Protein AF-A0A7X8UXH5-F1 (afdb_monomer)

Secondary structure (DSSP, 8-state):
--HHHHHHHHHHHHHHHHHHHHHHHHHHHHHHH-GGGGTT-SS-HHHHHHHHHHHHHHHHHHHHHHHHHHHHHHHHTTS-------HHHHHHHHHHHHT--HHHHHHHHHHHHHHHHHHSSS---S---HHHHHHHHHHHHTTS-S--

Mean predicted aligned error: 4.07 Å

Nearest PDB structures (foldseek):
  3efz-assembly1_A  TM=3.212E-01  e=2.309E+00  Cryptosporidium parvum Iowa II

pLDDT: mean 93.05, std 7.17, range [56.69, 98.25]

Foldseek 3Di:
DFLVVLLVVLVVLVVVLVVVLVVLVVVLVVCVVPVVVCVVPPDHSVVSVVCSVVSFLVSLLVSLVSLLVLLVCCVCPVVVDPDDDDSLCSLVVVCVVLVPDPVLSVLQVLSVVQNVCVVDPDDRDPDDGSVNSSVSSSSSSVSGDRGD

Solvent-accessible surface area (backbone atoms only — not comparable to full-atom values): 8463 Å² total; per-residue (Å²): 133,54,54,67,58,53,52,50,50,50,50,49,52,50,52,50,46,55,52,51,50,52,50,47,56,53,50,51,49,48,41,68,80,37,60,72,78,42,70,90,50,97,58,53,72,63,54,50,55,52,48,57,60,52,47,49,58,55,47,38,50,51,45,50,49,56,52,49,52,49,51,53,49,41,40,39,60,56,68,63,41,87,76,84,69,55,71,68,60,44,51,54,55,47,34,70,74,45,68,48,52,68,71,46,52,51,48,45,48,51,49,50,51,39,52,50,40,77,76,39,99,67,86,70,63,81,87,76,49,50,68,55,48,49,52,43,50,50,57,49,57,66,44,50,76,70,80,103

Radius of gyration: 18.43 Å; Cα contacts (8 Å, |Δi|>4): 121; chains: 1; bounding box: 47×34×53 Å

Sequence (148 aa):
MNISERFNRIKSIEQMYEAAKAALAHYLKDCRDNPTLLIGASFTTREVRECIYDLEDAFLIRIFAEFEATLRDYWKRGCRRKSQPWAKILIDSIAARCFARESDLAYVHEVREYRNSLLHEGNLPRRITVQQARSCLCVFLSHLPRDW

Structure (mmCIF, N/CA/C/O backbone):
data_AF-A0A7X8UXH5-F1
#
_entry.id   AF-A0A7X8UXH5-F1
#
loop_
_atom_site.group_PDB
_atom_site.id
_atom_site.type_symbol
_atom_site.label_atom_id
_atom_site.label_alt_id
_atom_site.label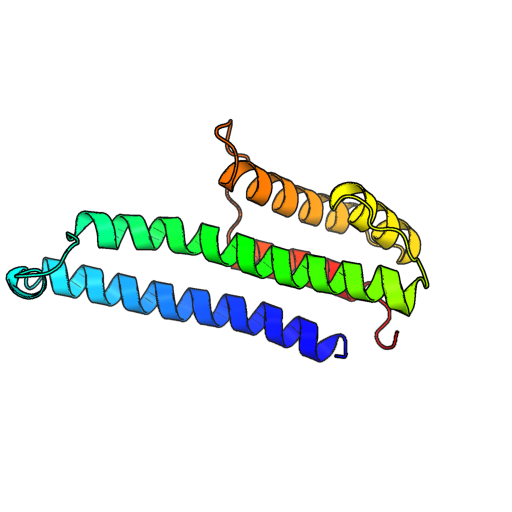_comp_id
_atom_site.label_asym_id
_atom_site.label_entity_id
_atom_site.label_seq_id
_atom_site.pdbx_PDB_ins_code
_atom_site.Cartn_x
_atom_site.Cartn_y
_atom_site.Cartn_z
_atom_site.occupancy
_atom_site.B_iso_or_equiv
_atom_site.auth_seq_id
_atom_site.auth_comp_id
_atom_site.auth_asym_id
_atom_site.auth_atom_id
_atom_site.pdbx_PDB_model_num
ATOM 1 N N . MET A 1 1 ? 15.904 -11.083 -1.541 1.00 74.50 1 MET A N 1
ATOM 2 C CA . MET A 1 1 ? 14.457 -11.322 -1.478 1.00 74.50 1 MET A CA 1
ATOM 3 C C . MET A 1 1 ? 13.982 -11.436 -2.905 1.00 74.50 1 MET A C 1
ATOM 5 O O . MET A 1 1 ? 14.219 -10.498 -3.658 1.00 74.50 1 MET A O 1
ATOM 9 N N . ASN A 1 2 ? 13.441 -12.585 -3.283 1.00 83.75 2 ASN A N 1
ATOM 10 C CA . ASN A 1 2 ? 12.954 -12.825 -4.640 1.00 83.75 2 ASN A CA 1
ATOM 11 C C . ASN A 1 2 ? 11.607 -12.110 -4.871 1.00 83.75 2 ASN A C 1
ATOM 13 O O . ASN A 1 2 ? 10.984 -11.602 -3.932 1.00 83.75 2 ASN A O 1
ATOM 17 N N . ILE A 1 3 ? 11.152 -12.049 -6.124 1.00 86.38 3 ILE A N 1
ATOM 18 C CA . ILE A 1 3 ? 9.898 -11.365 -6.471 1.00 86.38 3 ILE A CA 1
ATOM 19 C C . ILE A 1 3 ? 8.670 -11.999 -5.787 1.00 86.38 3 ILE A C 1
ATOM 21 O O . ILE A 1 3 ? 7.751 -11.291 -5.380 1.00 86.38 3 ILE A O 1
ATOM 25 N N . SER A 1 4 ? 8.661 -13.317 -5.575 1.00 87.81 4 SER A N 1
ATOM 26 C CA . SER A 1 4 ? 7.557 -14.023 -4.908 1.00 87.81 4 SER A CA 1
ATOM 27 C C . SER A 1 4 ? 7.406 -13.602 -3.444 1.00 87.81 4 SER A C 1
ATOM 29 O O . SER A 1 4 ? 6.297 -13.364 -2.968 1.00 87.81 4 SER A O 1
ATOM 31 N N . GLU A 1 5 ? 8.517 -13.437 -2.729 1.00 90.44 5 GLU A N 1
ATOM 32 C CA . GLU A 1 5 ? 8.537 -12.918 -1.360 1.00 90.44 5 GLU A CA 1
ATOM 33 C C . GLU A 1 5 ? 8.021 -11.470 -1.299 1.00 90.44 5 GLU A C 1
ATOM 35 O O . GLU A 1 5 ? 7.308 -11.109 -0.362 1.00 90.44 5 GLU A O 1
ATOM 40 N N . ARG A 1 6 ? 8.308 -10.652 -2.323 1.00 91.00 6 ARG A N 1
ATOM 41 C CA . ARG A 1 6 ? 7.785 -9.277 -2.455 1.00 91.00 6 ARG A CA 1
ATOM 42 C C . ARG A 1 6 ? 6.265 -9.270 -2.633 1.00 91.00 6 ARG A C 1
ATOM 44 O O . ARG A 1 6 ? 5.569 -8.548 -1.919 1.00 91.00 6 ARG A O 1
ATOM 51 N N . PHE A 1 7 ? 5.739 -10.124 -3.515 1.00 92.81 7 PHE A N 1
ATOM 52 C CA . PHE A 1 7 ? 4.293 -10.302 -3.688 1.00 92.81 7 PHE A CA 1
ATOM 53 C C . PHE A 1 7 ? 3.608 -10.745 -2.394 1.00 92.81 7 PHE A C 1
ATOM 55 O O . PHE A 1 7 ? 2.566 -10.200 -2.028 1.00 92.81 7 PHE A O 1
ATOM 62 N N . ASN A 1 8 ? 4.211 -11.690 -1.671 1.00 94.25 8 ASN A N 1
ATOM 63 C CA . ASN A 1 8 ? 3.675 -12.168 -0.399 1.00 94.25 8 ASN A CA 1
ATOM 64 C C . ASN A 1 8 ? 3.660 -11.075 0.672 1.00 94.25 8 ASN A C 1
ATOM 66 O O . ASN A 1 8 ? 2.699 -10.994 1.433 1.00 94.25 8 ASN A O 1
ATOM 70 N N . ARG A 1 9 ? 4.668 -10.194 0.713 1.00 95.25 9 ARG A N 1
ATOM 71 C CA . ARG A 1 9 ? 4.660 -9.034 1.619 1.00 95.25 9 ARG A CA 1
ATOM 72 C C . ARG A 1 9 ? 3.534 -8.063 1.301 1.00 95.25 9 ARG A C 1
ATOM 74 O O . ARG A 1 9 ? 2.789 -7.699 2.204 1.00 95.25 9 ARG A O 1
ATOM 81 N N . ILE A 1 10 ? 3.370 -7.692 0.033 1.00 95.38 10 ILE A N 1
ATOM 82 C CA . ILE A 1 10 ? 2.281 -6.803 -0.395 1.00 95.38 10 ILE A CA 1
ATOM 83 C C . ILE A 1 10 ? 0.913 -7.418 -0.053 1.00 95.38 10 ILE A C 1
ATOM 85 O O . ILE A 1 10 ? 0.051 -6.740 0.504 1.00 95.38 10 ILE A O 1
ATOM 89 N N . LYS A 1 11 ? 0.732 -8.720 -0.302 1.00 95.25 11 LYS A N 1
ATOM 90 C CA . LYS A 1 11 ? -0.484 -9.455 0.079 1.00 95.25 11 LYS A CA 1
ATOM 91 C C . LYS A 1 11 ? -0.700 -9.489 1.595 1.00 95.25 11 LYS A C 1
ATOM 93 O O . LYS A 1 11 ? -1.817 -9.293 2.056 1.00 95.25 11 LYS A O 1
ATOM 98 N N . SER A 1 12 ? 0.354 -9.711 2.375 1.00 96.75 12 SER A N 1
ATOM 99 C CA . SER A 1 12 ? 0.275 -9.714 3.838 1.00 96.75 12 SER A CA 1
ATOM 100 C C . SER A 1 12 ? -0.157 -8.351 4.387 1.00 96.75 12 SER A C 1
ATOM 102 O O . SER A 1 12 ? -0.930 -8.306 5.340 1.00 96.75 12 SER A O 1
ATOM 104 N N . ILE A 1 13 ? 0.264 -7.246 3.763 1.00 97.25 13 ILE A N 1
ATOM 105 C CA . ILE A 1 13 ? -0.182 -5.899 4.143 1.00 97.25 13 ILE A CA 1
ATOM 106 C C . ILE A 1 13 ? -1.696 -5.734 3.911 1.00 97.25 13 ILE A C 1
ATOM 108 O O . ILE A 1 13 ? -2.378 -5.238 4.803 1.00 97.25 13 ILE A O 1
ATOM 112 N N . GLU A 1 14 ? -2.237 -6.194 2.776 1.00 96.75 14 GLU A N 1
ATOM 113 C CA . GLU A 1 14 ? -3.695 -6.212 2.534 1.00 96.75 14 GLU A CA 1
ATOM 114 C C . GLU A 1 14 ? -4.427 -7.076 3.574 1.00 96.75 14 GLU A C 1
ATOM 116 O O . GLU A 1 14 ? -5.421 -6.648 4.150 1.00 96.75 14 GLU A O 1
ATOM 121 N N . GLN A 1 15 ? -3.915 -8.269 3.883 1.00 97.38 15 GLN A N 1
ATOM 122 C CA . GLN A 1 15 ? -4.528 -9.145 4.889 1.00 97.38 15 GLN A CA 1
ATOM 123 C C . GLN A 1 15 ? -4.543 -8.509 6.285 1.00 97.38 15 GLN A C 1
ATOM 125 O O . GLN A 1 15 ? -5.529 -8.627 7.009 1.00 97.38 15 GLN A O 1
ATOM 130 N N . MET A 1 16 ? -3.466 -7.815 6.659 1.00 97.56 16 MET A N 1
ATOM 131 C CA . MET A 1 16 ? -3.403 -7.059 7.909 1.00 97.56 16 MET A CA 1
ATOM 132 C C . MET A 1 16 ? -4.407 -5.901 7.929 1.00 97.56 16 MET A C 1
ATOM 134 O O . MET A 1 16 ? -5.012 -5.662 8.972 1.00 97.56 16 MET A O 1
ATOM 138 N N . TYR A 1 17 ? -4.598 -5.204 6.804 1.00 97.31 17 TYR A N 1
ATOM 139 C CA . TYR A 1 17 ? -5.619 -4.162 6.673 1.00 97.31 17 TYR A CA 1
ATOM 140 C C . TYR A 1 17 ? -7.018 -4.728 6.924 1.00 97.31 17 TYR A C 1
ATOM 142 O O . TYR A 1 17 ? -7.739 -4.210 7.773 1.00 97.31 17 TYR A O 1
ATOM 150 N N . GLU A 1 18 ? -7.382 -5.816 6.242 1.00 96.62 18 GLU A N 1
ATOM 151 C CA . GLU A 1 18 ? -8.706 -6.430 6.388 1.00 96.62 18 GLU A CA 1
ATOM 152 C C . GLU A 1 18 ? -8.951 -6.921 7.821 1.00 96.62 18 GLU A C 1
ATOM 154 O O . GLU A 1 18 ? -10.015 -6.679 8.394 1.00 96.62 18 GLU A O 1
ATOM 159 N N . ALA A 1 19 ? -7.943 -7.540 8.446 1.00 97.94 19 ALA A N 1
ATOM 160 C CA . ALA A 1 19 ? -8.026 -7.972 9.838 1.00 97.94 19 ALA A CA 1
ATOM 161 C C . ALA A 1 19 ? -8.217 -6.787 10.803 1.00 97.94 19 ALA A C 1
ATOM 163 O O . ALA A 1 19 ? -9.085 -6.835 11.675 1.00 97.94 19 ALA A O 1
ATOM 164 N N . ALA A 1 20 ? -7.446 -5.708 10.634 1.00 97.69 20 ALA A N 1
ATOM 165 C CA . ALA A 1 20 ? -7.553 -4.513 11.468 1.00 97.69 20 ALA A CA 1
ATOM 166 C C . ALA A 1 20 ? -8.898 -3.794 11.275 1.00 97.69 20 ALA A C 1
ATOM 168 O O . ALA A 1 20 ? -9.527 -3.386 12.249 1.00 97.69 20 ALA A O 1
ATOM 169 N N . LYS A 1 21 ? -9.383 -3.703 10.033 1.00 96.62 21 LYS A N 1
ATOM 170 C CA . LYS A 1 21 ? -10.690 -3.128 9.704 1.00 96.62 21 LYS A CA 1
ATOM 171 C C . LYS A 1 21 ? -11.824 -3.906 10.363 1.00 96.62 21 LYS A C 1
ATOM 173 O O . LYS A 1 21 ? -12.708 -3.296 10.962 1.00 96.62 21 LYS A O 1
ATOM 178 N N . ALA A 1 22 ? -11.787 -5.236 10.286 1.00 96.94 22 ALA A N 1
ATOM 179 C CA . ALA A 1 22 ? -12.769 -6.092 10.942 1.00 96.94 22 ALA A CA 1
ATOM 180 C C . ALA A 1 22 ? -12.728 -5.920 12.468 1.00 96.94 22 ALA A C 1
ATOM 182 O O . ALA A 1 22 ? -13.770 -5.709 13.086 1.00 96.94 22 ALA A O 1
ATOM 183 N N . ALA A 1 23 ? -11.534 -5.936 13.067 1.00 97.56 23 ALA A N 1
ATOM 184 C CA . ALA A 1 23 ? -11.361 -5.756 14.506 1.00 97.56 23 ALA A CA 1
ATOM 185 C C . ALA A 1 23 ? -11.902 -4.402 14.995 1.00 97.56 23 ALA A C 1
ATOM 187 O O . ALA A 1 23 ? -12.656 -4.359 15.965 1.00 97.56 23 ALA A O 1
ATOM 188 N N . LEU A 1 24 ? -11.589 -3.305 14.299 1.00 96.38 24 LEU A N 1
ATOM 189 C CA . LEU A 1 24 ? -12.100 -1.977 14.647 1.00 96.38 24 LEU A CA 1
ATOM 190 C C . LEU A 1 24 ? -13.612 -1.859 14.439 1.00 96.38 24 LEU A C 1
ATOM 192 O O . LEU A 1 24 ? -14.283 -1.221 15.242 1.00 96.38 24 LEU A O 1
ATOM 196 N N . ALA A 1 25 ? -14.170 -2.478 13.395 1.00 95.88 25 ALA A N 1
ATOM 197 C CA . ALA A 1 25 ? -15.615 -2.492 13.178 1.00 95.88 25 ALA A CA 1
ATOM 198 C C . ALA A 1 25 ? -16.354 -3.247 14.295 1.00 95.88 25 ALA A C 1
ATOM 200 O O . ALA A 1 25 ? -17.396 -2.783 14.763 1.00 95.88 25 ALA A O 1
ATOM 201 N N . HIS A 1 26 ? -15.797 -4.375 14.748 1.00 96.81 26 HIS A N 1
ATOM 202 C CA . HIS A 1 26 ? -16.296 -5.103 15.913 1.00 96.81 26 HIS A CA 1
ATOM 203 C C . HIS A 1 26 ? -16.201 -4.256 17.183 1.00 96.81 26 HIS A C 1
ATOM 205 O O . HIS A 1 26 ? -17.209 -4.055 17.852 1.00 96.81 26 HIS A O 1
ATOM 211 N N . TYR A 1 27 ? -15.036 -3.671 17.458 1.00 96.12 27 TYR A N 1
ATOM 212 C CA . TYR A 1 27 ? -14.843 -2.826 18.633 1.00 96.12 27 TYR A CA 1
ATOM 213 C C . TYR A 1 27 ? -15.767 -1.597 18.635 1.00 96.12 27 TYR A C 1
ATOM 215 O O . TYR A 1 27 ? -16.353 -1.254 19.657 1.00 96.12 27 TYR A O 1
ATOM 223 N N . LEU A 1 28 ? -15.987 -0.972 17.473 1.00 95.62 28 LEU A N 1
ATOM 224 C CA . LEU A 1 28 ? -16.932 0.135 17.323 1.00 95.62 28 LEU A CA 1
ATOM 225 C C . LEU A 1 28 ? -18.363 -0.278 17.685 1.00 95.62 28 LEU A C 1
ATOM 227 O O . LEU A 1 28 ? -19.104 0.524 18.255 1.00 95.62 28 LEU A O 1
ATOM 231 N N . LYS A 1 29 ? -18.766 -1.502 17.328 1.00 96.38 29 LYS A N 1
ATOM 232 C CA . LYS A 1 29 ? -20.064 -2.051 17.719 1.00 96.38 29 LYS A CA 1
ATOM 233 C C . LYS A 1 29 ? -20.127 -2.234 19.236 1.00 96.38 29 LYS A C 1
ATOM 235 O O . LYS A 1 29 ? -21.058 -1.727 19.852 1.00 96.38 29 LYS A O 1
ATOM 240 N N . ASP A 1 30 ? -19.108 -2.842 19.832 1.00 96.31 30 ASP A N 1
ATOM 241 C CA . ASP A 1 30 ? -19.058 -3.081 21.277 1.00 96.31 30 ASP A CA 1
ATOM 242 C C . ASP A 1 30 ? -19.106 -1.769 22.077 1.00 96.31 30 ASP A C 1
ATOM 244 O O . ASP A 1 30 ? -19.846 -1.670 23.051 1.00 96.31 30 ASP A O 1
ATOM 248 N N . CYS A 1 31 ? -18.402 -0.719 21.638 1.00 94.44 31 CYS A N 1
ATOM 249 C CA . CYS A 1 31 ? -18.469 0.607 22.263 1.00 94.44 31 CYS A CA 1
ATOM 250 C C . CYS A 1 31 ? -19.859 1.257 22.171 1.00 94.44 31 CYS A C 1
ATOM 252 O O . CYS A 1 31 ? -20.222 2.048 23.042 1.00 94.44 31 CYS A O 1
ATOM 254 N N . ARG A 1 32 ? -20.628 0.973 21.110 1.00 93.44 32 ARG A N 1
ATOM 255 C CA . ARG A 1 32 ? -22.005 1.479 20.958 1.00 93.44 32 ARG A CA 1
ATOM 256 C C . ARG A 1 32 ? -22.977 0.728 21.855 1.00 93.44 32 ARG A C 1
ATOM 258 O O . ARG A 1 32 ? -23.824 1.363 22.475 1.00 93.44 32 ARG A O 1
ATOM 265 N N . ASP A 1 33 ? -22.833 -0.591 21.922 1.00 96.31 33 ASP A N 1
ATOM 266 C CA . ASP A 1 33 ? -23.702 -1.464 22.711 1.00 96.31 33 ASP A CA 1
ATOM 267 C C . ASP A 1 33 ? -23.386 -1.350 24.215 1.00 96.31 33 ASP A C 1
ATOM 269 O O . ASP A 1 33 ? -24.279 -1.466 25.054 1.00 96.31 33 ASP A O 1
ATOM 273 N N . ASN A 1 34 ? -22.126 -1.069 24.564 1.00 94.88 34 ASN A N 1
ATOM 274 C CA . ASN A 1 34 ? -21.668 -0.886 25.935 1.00 94.88 34 ASN A CA 1
ATOM 275 C C . ASN A 1 34 ? -20.692 0.306 26.085 1.00 94.88 34 ASN A C 1
ATOM 277 O O . ASN A 1 34 ? -19.469 0.124 26.078 1.00 94.88 34 ASN A O 1
ATOM 281 N N . PRO A 1 35 ? -21.208 1.527 26.330 1.00 92.06 35 PRO A N 1
ATOM 282 C CA . PRO A 1 35 ? -20.379 2.722 26.512 1.00 92.06 35 PRO A CA 1
ATOM 283 C C . PRO A 1 35 ? -19.406 2.658 27.699 1.00 92.06 35 PRO A C 1
ATOM 285 O O . PRO A 1 35 ? -18.452 3.433 27.747 1.00 92.06 35 PRO A O 1
ATOM 288 N N . THR A 1 36 ? -19.603 1.736 28.654 1.00 94.69 36 THR A N 1
ATOM 289 C CA . THR A 1 36 ? -18.692 1.582 29.804 1.00 94.69 36 THR A CA 1
ATOM 290 C C . THR A 1 36 ? -17.285 1.139 29.394 1.00 94.69 36 THR A C 1
ATOM 292 O O . THR A 1 36 ? -16.331 1.430 30.110 1.00 94.69 36 THR A O 1
ATOM 295 N N . LEU A 1 37 ? -17.128 0.532 28.209 1.00 92.12 37 LEU A N 1
ATOM 296 C CA . LEU A 1 37 ? -15.830 0.170 27.624 1.00 92.12 37 LEU A CA 1
ATOM 297 C C . LEU A 1 37 ? -14.924 1.379 27.343 1.00 92.12 37 LEU A C 1
ATOM 299 O O . LEU A 1 37 ? -13.727 1.205 27.131 1.00 92.12 37 LEU A O 1
ATOM 303 N N . LEU A 1 38 ? -15.487 2.590 27.320 1.00 91.81 38 LEU A N 1
ATOM 304 C CA . LEU A 1 38 ? -14.755 3.835 27.089 1.00 91.81 38 LEU A CA 1
ATOM 305 C C . LEU A 1 38 ? -14.400 4.573 28.387 1.00 91.81 38 LEU A C 1
ATOM 307 O O . LEU A 1 38 ? -13.741 5.611 28.341 1.00 91.81 38 LEU A O 1
ATOM 311 N N . ILE A 1 39 ? -14.809 4.066 29.555 1.00 92.94 39 ILE A N 1
ATOM 312 C CA . ILE A 1 39 ? -14.452 4.680 30.838 1.00 92.94 39 ILE A CA 1
ATOM 313 C C . ILE A 1 39 ? -12.935 4.570 31.031 1.00 92.94 39 ILE A C 1
ATOM 315 O O . ILE A 1 39 ? -12.383 3.476 31.109 1.00 92.94 39 ILE A O 1
ATOM 319 N N . GLY A 1 40 ? -12.260 5.720 31.107 1.00 91.19 40 GLY A N 1
ATOM 320 C CA . GLY A 1 40 ? -10.802 5.803 31.240 1.00 91.19 40 GLY A CA 1
ATOM 321 C C . GLY A 1 40 ? -10.024 5.670 29.925 1.00 91.19 40 GLY A C 1
AT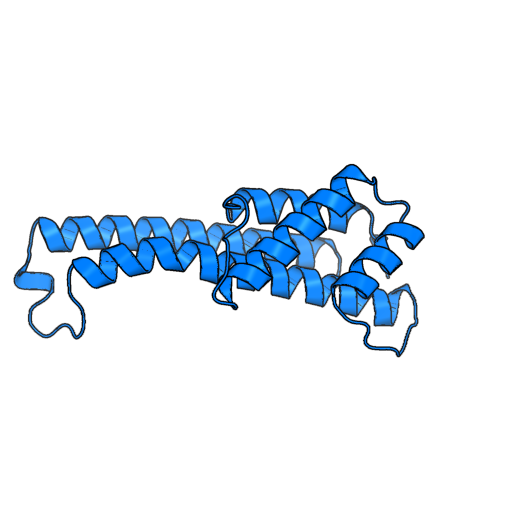OM 322 O O . GLY A 1 40 ? -8.797 5.752 29.950 1.00 91.19 40 GLY A O 1
ATOM 323 N N . ALA A 1 41 ? -10.701 5.503 28.784 1.00 91.75 41 ALA A N 1
ATOM 324 C CA . ALA A 1 41 ? -10.058 5.551 27.476 1.00 91.75 41 ALA A CA 1
ATOM 325 C C . ALA A 1 41 ? -9.673 6.995 27.109 1.00 91.75 41 ALA A C 1
ATOM 327 O O . ALA A 1 41 ? -10.376 7.950 27.437 1.00 91.75 41 ALA A O 1
ATOM 328 N N . SER A 1 42 ? -8.569 7.159 26.377 1.00 94.56 42 SER A N 1
ATOM 329 C CA . SER A 1 42 ? -8.124 8.456 25.840 1.00 94.56 42 SER A CA 1
ATOM 330 C C . SER A 1 42 ? -8.783 8.819 24.501 1.00 94.56 42 SER A C 1
ATOM 332 O O . SER A 1 42 ? -8.315 9.722 23.814 1.00 94.56 42 SER A O 1
ATOM 334 N N . PHE A 1 43 ? -9.802 8.071 24.085 1.00 93.19 43 PHE A N 1
ATOM 335 C CA . PHE A 1 43 ? -10.488 8.196 22.802 1.00 93.19 43 PHE A CA 1
ATOM 336 C C . PHE A 1 43 ? -11.986 7.936 22.992 1.00 93.19 43 PHE A C 1
ATOM 338 O O . PHE A 1 43 ? -12.395 7.292 23.959 1.00 93.19 43 PHE A O 1
ATOM 345 N N . THR A 1 44 ? -12.813 8.403 22.060 1.00 93.75 44 THR A N 1
ATOM 346 C CA . THR A 1 44 ? -14.263 8.182 22.063 1.00 93.75 44 THR A CA 1
ATOM 347 C C . THR A 1 44 ? -14.684 7.256 20.919 1.00 93.75 44 THR A C 1
ATOM 349 O O . THR A 1 44 ? -13.906 6.922 20.022 1.00 93.75 44 THR A O 1
ATOM 352 N N . THR A 1 45 ? -15.963 6.870 20.897 1.00 93.38 45 THR A N 1
ATOM 353 C CA . THR A 1 45 ? -16.585 6.151 19.771 1.00 93.38 45 THR A CA 1
ATOM 354 C C . THR A 1 45 ? -16.374 6.865 18.432 1.00 93.38 45 THR A C 1
ATOM 356 O O . THR A 1 45 ? -16.325 6.218 17.382 1.00 93.38 45 THR A O 1
ATOM 359 N N . ARG A 1 46 ? -16.271 8.202 18.448 1.00 92.94 46 ARG A N 1
ATOM 360 C CA . ARG A 1 46 ? -16.001 8.999 17.253 1.00 92.94 46 ARG A CA 1
ATOM 361 C C . ARG A 1 46 ? -14.596 8.727 16.723 1.00 92.94 46 ARG A C 1
ATOM 363 O O . ARG A 1 46 ? -14.490 8.379 15.552 1.00 92.94 46 ARG A O 1
ATOM 370 N N . GLU A 1 47 ? -13.562 8.803 17.559 1.00 94.62 47 GLU A N 1
ATOM 371 C CA . GLU A 1 47 ? -12.181 8.524 17.147 1.00 94.62 47 GLU A CA 1
ATOM 372 C C . GLU A 1 47 ? -12.017 7.070 16.687 1.00 94.62 47 GLU A C 1
ATOM 374 O O . GLU A 1 47 ? -11.297 6.821 15.726 1.00 94.62 47 GLU A O 1
ATOM 379 N N . VAL A 1 48 ? -12.732 6.102 17.280 1.00 93.62 48 VAL A N 1
ATOM 380 C CA . VAL A 1 48 ? -12.741 4.715 16.768 1.00 93.62 48 VAL A CA 1
ATOM 381 C C . VAL A 1 48 ? -13.294 4.663 15.339 1.00 93.62 48 VAL A C 1
ATOM 383 O O . VAL A 1 48 ? -12.742 3.979 14.477 1.00 93.62 48 VAL A O 1
ATOM 386 N N . ARG A 1 49 ? -14.378 5.398 15.059 1.00 92.75 49 ARG A N 1
ATOM 387 C CA . ARG A 1 49 ? -14.959 5.481 13.712 1.00 92.75 49 ARG A CA 1
ATOM 388 C C . ARG A 1 49 ? -14.027 6.192 12.729 1.00 92.75 49 ARG A C 1
ATOM 390 O O . ARG A 1 49 ? -13.899 5.726 11.602 1.00 92.75 49 ARG A O 1
ATOM 397 N N . GLU A 1 50 ? -13.423 7.306 13.129 1.00 92.19 50 GLU A N 1
ATOM 398 C CA . GLU A 1 50 ? -12.460 8.053 12.309 1.00 92.19 50 GLU A CA 1
ATOM 399 C C . GLU A 1 50 ? -11.232 7.187 11.993 1.00 92.19 50 GLU A C 1
ATOM 401 O O . GLU A 1 50 ? -10.863 7.054 10.830 1.00 92.19 50 GLU A O 1
ATOM 406 N N . CYS A 1 51 ? -10.723 6.445 12.980 1.00 93.38 51 CYS A N 1
ATOM 407 C CA . CYS A 1 51 ? -9.626 5.498 12.802 1.00 93.38 51 CYS A CA 1
ATOM 408 C C . CYS A 1 51 ? -9.917 4.435 11.729 1.00 93.38 51 CYS A C 1
ATOM 410 O O . CYS A 1 51 ? -9.025 4.096 10.959 1.00 93.38 51 CYS A O 1
ATOM 412 N N . ILE A 1 52 ? -11.157 3.937 11.611 1.00 89.88 52 ILE A N 1
ATOM 413 C CA . ILE A 1 52 ? -11.532 2.992 10.539 1.00 89.88 52 ILE A CA 1
ATOM 414 C C . ILE A 1 52 ? -11.362 3.618 9.148 1.00 89.88 52 ILE A C 1
ATOM 416 O O . ILE A 1 52 ? -10.975 2.915 8.212 1.00 89.88 52 ILE A O 1
ATOM 420 N N . TYR A 1 53 ? -11.671 4.909 8.994 1.00 82.88 53 TYR A N 1
ATOM 421 C CA . TYR A 1 53 ? -11.511 5.603 7.717 1.00 82.88 53 TYR A CA 1
ATOM 422 C C . TYR A 1 53 ? -10.031 5.835 7.397 1.00 82.88 53 TYR A C 1
ATOM 424 O O . TYR A 1 53 ? -9.601 5.474 6.301 1.00 82.88 53 TYR A O 1
ATOM 432 N N . ASP A 1 54 ? -9.259 6.318 8.371 1.00 91.00 54 ASP A N 1
ATOM 433 C CA . ASP A 1 54 ? -7.829 6.617 8.212 1.00 91.00 54 ASP A CA 1
ATOM 434 C C . ASP A 1 54 ? -6.972 5.350 8.039 1.00 91.00 54 ASP A C 1
ATOM 436 O O . ASP A 1 54 ? -5.886 5.381 7.453 1.00 91.00 54 ASP A O 1
ATOM 440 N N . LEU A 1 55 ? -7.463 4.201 8.519 1.00 94.69 55 LEU A N 1
ATOM 441 C CA . LEU A 1 55 ? -6.777 2.917 8.403 1.00 94.69 55 LEU A CA 1
ATOM 442 C C . LEU A 1 55 ? -6.489 2.554 6.941 1.00 94.69 55 LEU A C 1
ATOM 444 O O . LEU A 1 55 ? -5.412 2.046 6.634 1.00 94.69 55 LEU A O 1
ATOM 448 N N . GLU A 1 56 ? -7.438 2.790 6.031 1.00 92.62 56 GLU A N 1
ATOM 449 C CA . GLU A 1 56 ? -7.249 2.442 4.617 1.00 92.62 56 GLU A CA 1
ATOM 450 C C . GLU A 1 56 ? -6.123 3.265 3.984 1.00 92.62 56 GLU A C 1
ATOM 452 O O . GLU A 1 56 ? -5.266 2.713 3.291 1.00 92.62 56 GLU A O 1
ATOM 457 N N . ASP A 1 57 ? -6.068 4.553 4.305 1.00 92.44 57 ASP A N 1
ATOM 458 C CA . ASP A 1 57 ? -5.056 5.474 3.802 1.00 92.44 57 ASP A CA 1
ATOM 459 C C . ASP A 1 57 ? -3.659 5.119 4.341 1.00 92.44 57 ASP A C 1
ATOM 461 O O . ASP A 1 57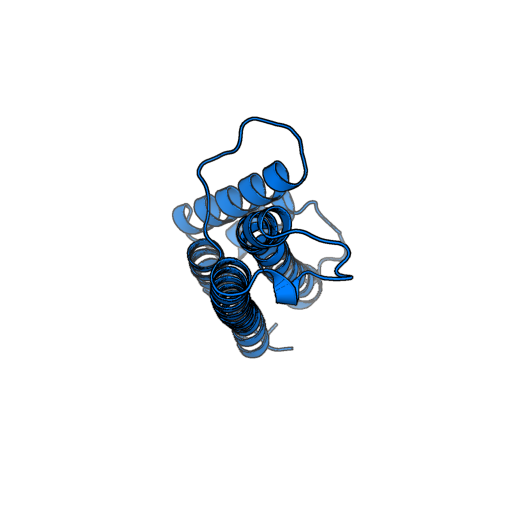 ? -2.689 5.032 3.577 1.00 92.44 57 ASP A O 1
ATOM 465 N N . ALA A 1 58 ? -3.556 4.783 5.631 1.00 94.44 58 ALA A N 1
ATOM 466 C CA . ALA A 1 58 ? -2.311 4.314 6.239 1.00 94.44 58 ALA A CA 1
ATOM 467 C C . ALA A 1 58 ? -1.785 3.022 5.584 1.00 94.44 58 ALA A C 1
ATOM 469 O O . ALA A 1 58 ? -0.585 2.879 5.313 1.00 94.44 58 ALA A O 1
ATOM 470 N N . PHE A 1 59 ? -2.676 2.072 5.293 1.00 96.06 59 PHE A N 1
ATOM 471 C CA . PHE A 1 59 ? -2.296 0.821 4.639 1.00 96.06 59 PHE A CA 1
ATOM 472 C C . PHE A 1 59 ? -1.979 0.999 3.151 1.00 96.06 59 PHE A C 1
ATOM 474 O O . PHE A 1 59 ? -1.083 0.316 2.647 1.00 96.06 59 PHE A O 1
ATOM 481 N N . LEU A 1 60 ? -2.612 1.950 2.461 1.00 95.25 60 LEU A N 1
ATOM 482 C CA . LEU A 1 60 ? -2.248 2.306 1.090 1.00 95.25 60 LEU A CA 1
ATOM 483 C C . LEU A 1 60 ? -0.831 2.884 1.021 1.00 95.25 60 LEU A C 1
ATOM 485 O O . LEU A 1 60 ? -0.036 2.451 0.181 1.00 95.25 60 LEU A O 1
ATOM 489 N N . ILE A 1 61 ? -0.475 3.790 1.940 1.00 95.19 61 ILE A N 1
ATOM 490 C CA . ILE A 1 61 ? 0.897 4.308 2.071 1.00 95.19 61 ILE A CA 1
ATOM 491 C C . ILE A 1 61 ? 1.881 3.148 2.269 1.00 95.19 61 ILE A C 1
ATOM 493 O O . ILE A 1 61 ? 2.922 3.092 1.610 1.00 95.19 61 ILE A O 1
ATOM 497 N N . ARG A 1 62 ? 1.538 2.185 3.132 1.00 96.56 62 ARG A N 1
ATOM 498 C CA . ARG A 1 62 ? 2.387 1.023 3.423 1.00 96.56 62 ARG A CA 1
ATOM 499 C C . ARG A 1 62 ? 2.569 0.096 2.216 1.00 96.56 62 ARG A C 1
ATOM 501 O O . ARG A 1 62 ? 3.692 -0.339 1.962 1.00 96.56 62 ARG A O 1
ATOM 508 N N . ILE A 1 63 ? 1.508 -0.188 1.456 1.00 97.12 63 ILE A N 1
ATOM 509 C CA . ILE A 1 63 ? 1.603 -0.973 0.213 1.00 97.12 63 ILE A CA 1
ATOM 510 C C . ILE A 1 63 ? 2.479 -0.249 -0.809 1.00 97.12 63 ILE A C 1
ATOM 512 O O . ILE A 1 63 ? 3.366 -0.867 -1.402 1.00 97.12 63 ILE A O 1
ATOM 516 N N . PHE A 1 64 ? 2.267 1.058 -0.997 1.00 97.12 64 PHE A N 1
ATOM 517 C CA . PHE A 1 64 ? 3.062 1.839 -1.939 1.00 97.12 64 PHE A CA 1
ATOM 518 C C . PHE A 1 64 ? 4.543 1.863 -1.541 1.00 97.12 64 PHE A C 1
ATOM 520 O O . PHE A 1 64 ? 5.411 1.752 -2.403 1.00 97.12 64 PHE A O 1
ATOM 527 N N . ALA A 1 65 ? 4.850 1.950 -0.245 1.00 96.56 65 ALA A N 1
ATOM 528 C CA . ALA A 1 65 ? 6.222 1.907 0.248 1.00 96.56 65 ALA A CA 1
ATOM 529 C C . ALA A 1 65 ? 6.922 0.569 -0.065 1.00 96.56 65 ALA A C 1
ATOM 531 O O . ALA A 1 65 ? 8.065 0.579 -0.523 1.00 96.56 65 ALA A O 1
ATOM 532 N N . GLU A 1 66 ? 6.254 -0.578 0.120 1.00 97.50 66 GLU A N 1
ATOM 533 C CA . GLU A 1 66 ? 6.833 -1.885 -0.247 1.00 97.50 66 GLU A CA 1
ATOM 534 C C . GLU A 1 66 ? 7.004 -2.016 -1.770 1.00 97.50 66 GLU A C 1
ATOM 536 O O . GLU A 1 66 ? 8.036 -2.500 -2.244 1.00 97.50 66 GLU A O 1
ATOM 541 N N . PHE A 1 67 ? 6.040 -1.526 -2.553 1.00 97.75 67 PHE A N 1
ATOM 542 C CA . PHE A 1 67 ? 6.160 -1.443 -4.008 1.00 97.75 67 PHE A CA 1
ATOM 543 C C . PHE A 1 67 ? 7.375 -0.604 -4.434 1.00 97.75 67 PHE A C 1
ATOM 545 O O . PHE A 1 67 ? 8.225 -1.073 -5.191 1.00 97.75 67 PHE A O 1
ATOM 552 N N . GLU A 1 68 ? 7.513 0.610 -3.903 1.00 97.62 68 GLU A N 1
ATOM 553 C CA . GLU A 1 68 ? 8.621 1.508 -4.226 1.00 97.62 68 GLU A CA 1
ATOM 554 C C . GLU A 1 68 ? 9.967 0.902 -3.802 1.00 97.62 68 GLU A C 1
ATOM 556 O O . GLU A 1 68 ? 10.936 0.948 -4.561 1.00 97.62 68 GLU A O 1
ATOM 561 N N . ALA A 1 69 ? 10.030 0.256 -2.634 1.00 96.38 69 ALA A N 1
ATOM 562 C CA . ALA A 1 69 ? 11.218 -0.469 -2.188 1.00 96.38 69 ALA A CA 1
ATOM 563 C C . ALA A 1 69 ? 11.596 -1.613 -3.145 1.00 96.38 69 ALA A C 1
ATOM 565 O O . ALA A 1 69 ? 12.783 -1.853 -3.379 1.00 96.38 69 ALA A O 1
ATOM 566 N N . THR A 1 70 ? 10.604 -2.291 -3.730 1.00 96.69 70 THR A N 1
ATOM 567 C CA . THR A 1 70 ? 10.808 -3.322 -4.760 1.00 96.69 70 THR A CA 1
ATOM 568 C C . THR A 1 70 ? 11.429 -2.721 -6.016 1.00 96.69 70 THR A C 1
ATOM 570 O O . THR A 1 70 ? 12.454 -3.209 -6.494 1.00 96.69 70 THR A O 1
ATOM 573 N N . LEU A 1 71 ? 10.863 -1.617 -6.512 1.00 97.31 71 LEU A N 1
ATOM 574 C CA . LEU A 1 71 ? 11.384 -0.912 -7.682 1.00 97.31 71 LEU A CA 1
ATOM 575 C C . LEU A 1 71 ? 12.802 -0.385 -7.453 1.00 97.31 71 LEU A C 1
ATOM 577 O O . LEU A 1 71 ? 13.650 -0.493 -8.335 1.00 97.31 71 LEU A O 1
ATOM 581 N N . ARG A 1 72 ? 13.085 0.159 -6.265 1.00 97.31 72 ARG A N 1
ATOM 582 C CA . ARG A 1 72 ? 14.424 0.642 -5.894 1.00 97.31 72 ARG A CA 1
ATOM 583 C C . ARG A 1 72 ? 15.446 -0.490 -5.854 1.00 97.31 72 ARG A C 1
ATOM 585 O O . ARG A 1 72 ? 16.584 -0.297 -6.284 1.00 97.31 72 ARG A O 1
ATOM 592 N N . ASP A 1 73 ? 15.054 -1.664 -5.368 1.00 96.12 73 ASP A N 1
ATOM 593 C CA . ASP A 1 73 ? 15.917 -2.842 -5.370 1.00 96.12 73 ASP A CA 1
ATOM 594 C C . ASP A 1 73 ? 16.214 -3.324 -6.796 1.00 96.12 73 ASP A C 1
ATOM 596 O O . ASP A 1 73 ? 17.384 -3.497 -7.144 1.00 96.12 73 ASP A O 1
ATOM 600 N N . TYR A 1 74 ? 15.187 -3.430 -7.645 1.00 96.19 74 TYR A N 1
ATOM 601 C CA . TYR A 1 74 ? 15.358 -3.766 -9.060 1.00 96.19 74 TYR A CA 1
ATOM 602 C C . TYR A 1 74 ? 16.212 -2.732 -9.803 1.00 96.19 74 TYR A C 1
ATOM 604 O O . TYR A 1 74 ? 17.127 -3.087 -10.545 1.00 96.19 74 TYR A O 1
ATOM 612 N N . TRP A 1 75 ? 15.996 -1.440 -9.555 1.00 97.31 75 TRP A N 1
ATOM 613 C CA . TRP A 1 75 ? 16.800 -0.365 -10.132 1.00 97.31 75 TRP A CA 1
ATOM 614 C C . TRP A 1 75 ? 18.281 -0.497 -9.774 1.00 97.31 75 TRP A C 1
ATOM 616 O O . TRP A 1 75 ? 19.162 -0.374 -10.631 1.00 97.31 75 TRP A O 1
ATOM 626 N N . LYS A 1 76 ? 18.562 -0.794 -8.502 1.00 96.56 76 LYS A N 1
ATOM 627 C CA . LYS A 1 76 ? 19.928 -0.924 -8.001 1.00 96.56 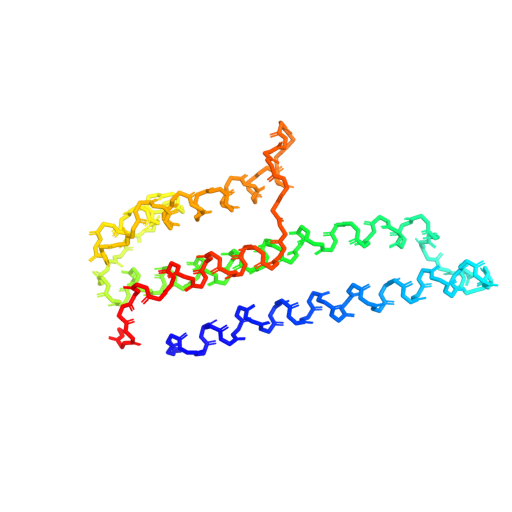76 LYS A CA 1
ATOM 628 C C . LYS A 1 76 ? 20.612 -2.195 -8.494 1.00 96.56 76 LYS A C 1
ATOM 630 O O . LYS A 1 76 ? 21.753 -2.125 -8.945 1.00 96.56 76 LYS A O 1
ATOM 635 N N . ARG A 1 77 ? 19.951 -3.345 -8.367 1.00 94.50 77 ARG A N 1
ATOM 636 C CA . ARG A 1 77 ? 20.553 -4.669 -8.592 1.00 94.50 77 ARG A CA 1
ATOM 637 C C . ARG A 1 77 ? 20.325 -5.159 -10.018 1.00 94.50 77 ARG A C 1
ATOM 639 O O . ARG A 1 77 ? 21.298 -5.384 -10.732 1.00 94.50 77 ARG A O 1
ATOM 646 N N . GLY A 1 78 ? 19.070 -5.190 -10.460 1.00 94.38 78 GLY A N 1
ATOM 647 C CA . GLY A 1 78 ? 18.693 -5.650 -11.797 1.00 94.38 78 GLY A CA 1
ATOM 648 C C . GLY A 1 78 ? 19.147 -4.707 -12.911 1.00 94.38 78 GLY A C 1
ATOM 649 O O . GLY A 1 78 ? 19.795 -5.129 -13.863 1.00 94.38 78 GLY A O 1
ATOM 650 N N . CYS A 1 79 ? 18.894 -3.403 -12.772 1.00 95.31 79 CYS A N 1
ATOM 651 C CA . CYS A 1 79 ? 19.327 -2.402 -13.757 1.00 95.31 79 CYS A CA 1
ATOM 652 C C . CYS A 1 79 ? 20.769 -1.905 -13.542 1.00 95.31 79 CYS A C 1
ATOM 654 O O . CYS A 1 79 ? 21.267 -1.120 -14.356 1.00 95.31 79 CYS A O 1
ATOM 656 N N . ARG A 1 80 ? 21.429 -2.315 -12.446 1.00 95.81 80 ARG A N 1
ATOM 657 C CA . ARG A 1 80 ? 22.791 -1.901 -12.049 1.00 95.81 80 ARG A CA 1
ATOM 658 C C . ARG A 1 80 ? 22.984 -0.378 -11.982 1.00 95.81 80 ARG A C 1
ATOM 660 O O . ARG A 1 80 ? 24.046 0.145 -12.325 1.00 95.81 80 ARG A O 1
ATOM 667 N N . ARG A 1 81 ? 21.957 0.365 -11.556 1.00 96.25 81 ARG A N 1
ATOM 668 C CA . ARG A 1 81 ? 21.994 1.834 -11.458 1.00 96.25 81 ARG A CA 1
ATOM 669 C C . ARG A 1 81 ? 22.320 2.286 -10.036 1.00 96.25 81 ARG A C 1
ATOM 671 O O . ARG A 1 81 ? 21.842 1.727 -9.058 1.00 96.25 81 ARG A O 1
ATOM 678 N N . LYS A 1 82 ? 23.133 3.340 -9.924 1.00 94.25 82 LYS A N 1
ATOM 679 C CA . LYS A 1 82 ? 23.512 3.946 -8.632 1.00 94.25 82 LYS A CA 1
ATOM 680 C C . LYS A 1 82 ? 22.692 5.190 -8.275 1.00 94.25 82 LYS A C 1
ATOM 682 O O . LYS A 1 82 ? 22.723 5.622 -7.129 1.00 94.25 82 LYS A O 1
ATOM 687 N N . SER A 1 83 ? 21.976 5.766 -9.241 1.00 96.50 83 SER A N 1
ATOM 688 C CA . SER A 1 83 ? 21.144 6.952 -9.027 1.00 96.50 83 SER A CA 1
ATOM 689 C C . SER A 1 83 ? 19.926 6.649 -8.150 1.00 96.50 83 SER A C 1
ATOM 691 O O . SER A 1 83 ? 19.456 5.513 -8.095 1.00 96.50 83 SER A O 1
ATOM 693 N N . GLN A 1 84 ? 19.392 7.687 -7.504 1.00 95.31 84 GLN A N 1
ATOM 694 C CA . GLN A 1 84 ? 18.165 7.637 -6.704 1.00 95.31 84 GLN A CA 1
ATOM 695 C C . GLN A 1 84 ? 17.114 8.580 -7.308 1.00 95.31 84 GLN A C 1
ATOM 697 O O . GLN A 1 84 ? 16.904 9.676 -6.790 1.00 95.31 84 GLN A O 1
ATOM 702 N N . PRO A 1 85 ? 16.492 8.208 -8.441 1.00 96.56 85 PRO A N 1
ATOM 703 C CA . PRO A 1 85 ? 15.467 9.039 -9.055 1.00 96.56 85 PRO A CA 1
ATOM 704 C C . PRO A 1 85 ? 14.237 9.177 -8.150 1.00 96.56 85 PRO A C 1
ATOM 706 O O . PRO A 1 85 ? 13.976 8.359 -7.260 1.00 96.56 85 PRO A O 1
ATOM 709 N N . TRP A 1 86 ? 13.460 10.221 -8.422 1.00 96.75 86 TRP A N 1
ATOM 710 C CA . TRP A 1 86 ? 12.151 10.437 -7.816 1.00 96.75 86 TRP A CA 1
ATOM 711 C C . TRP A 1 86 ? 11.193 9.327 -8.255 1.00 96.75 86 TRP A C 1
ATOM 713 O O . TRP A 1 86 ? 11.337 8.800 -9.359 1.00 96.75 86 TRP A O 1
ATOM 723 N N . ALA A 1 87 ? 10.196 8.998 -7.427 1.00 96.06 87 ALA A N 1
ATOM 724 C CA . ALA A 1 87 ? 9.305 7.856 -7.659 1.00 96.06 87 ALA A CA 1
ATOM 725 C C . ALA A 1 87 ? 8.675 7.854 -9.063 1.00 96.06 87 ALA A C 1
ATOM 727 O O . ALA A 1 87 ? 8.666 6.819 -9.717 1.00 96.06 87 ALA A O 1
ATOM 728 N N . LYS A 1 88 ? 8.232 9.017 -9.565 1.00 97.25 88 LYS A N 1
ATOM 729 C CA . LYS A 1 88 ? 7.695 9.157 -10.930 1.00 97.25 88 LYS A CA 1
ATOM 730 C C . LYS A 1 88 ? 8.699 8.672 -11.987 1.00 97.25 88 LYS A C 1
ATOM 732 O O . LYS A 1 88 ? 8.415 7.733 -12.715 1.00 97.25 88 LYS A O 1
ATOM 737 N N . ILE A 1 89 ? 9.901 9.254 -11.990 1.00 98.00 89 ILE A N 1
ATOM 738 C CA . ILE A 1 89 ? 10.972 8.925 -12.945 1.00 98.00 89 ILE A CA 1
ATOM 739 C C . ILE A 1 89 ? 11.406 7.463 -12.805 1.00 98.00 89 ILE A C 1
ATOM 741 O O . ILE A 1 89 ? 11.723 6.821 -13.804 1.00 98.00 89 ILE A O 1
ATOM 745 N N . LEU A 1 90 ? 11.442 6.938 -11.576 1.00 98.25 90 LEU A N 1
ATOM 746 C CA . LEU A 1 90 ? 11.761 5.539 -11.301 1.00 98.25 90 LEU A CA 1
ATOM 747 C C . LEU A 1 90 ? 10.756 4.598 -11.979 1.00 98.25 90 LEU A C 1
ATOM 749 O O . LEU A 1 90 ? 11.171 3.674 -12.676 1.00 98.25 90 LEU A O 1
ATOM 753 N N . ILE A 1 91 ? 9.461 4.854 -11.785 1.00 98.25 91 ILE A N 1
ATOM 754 C CA . ILE A 1 91 ? 8.364 4.067 -12.356 1.00 98.25 91 ILE A CA 1
ATOM 755 C C . ILE A 1 91 ? 8.421 4.124 -13.887 1.00 98.25 91 ILE A C 1
ATOM 757 O O . ILE A 1 91 ? 8.527 3.071 -14.513 1.00 98.25 91 ILE A O 1
ATOM 761 N N . ASP A 1 92 ? 8.473 5.327 -14.472 1.00 98.19 92 ASP A N 1
ATOM 762 C CA . ASP A 1 92 ? 8.556 5.540 -15.928 1.00 98.19 92 ASP A CA 1
ATOM 763 C C . ASP A 1 92 ? 9.754 4.795 -16.537 1.00 98.19 92 ASP A C 1
ATOM 765 O O . ASP A 1 92 ? 9.661 4.090 -17.544 1.00 98.19 92 ASP A O 1
ATOM 769 N N . SER A 1 93 ? 10.907 4.909 -15.874 1.00 97.50 93 SER A N 1
ATOM 770 C CA . SER A 1 93 ? 12.151 4.276 -16.299 1.00 97.50 93 SER A CA 1
ATOM 771 C C . SER A 1 93 ? 12.067 2.752 -16.293 1.00 97.50 93 SER A C 1
ATOM 773 O O . SER A 1 93 ? 12.617 2.108 -17.188 1.00 97.50 93 SER A O 1
ATOM 775 N N . ILE A 1 94 ? 11.450 2.161 -15.272 1.00 97.44 94 ILE A N 1
ATOM 776 C CA . ILE A 1 94 ? 11.305 0.706 -15.170 1.00 97.44 94 ILE A CA 1
ATOM 777 C C . ILE A 1 94 ? 10.257 0.212 -16.167 1.00 97.44 94 ILE A C 1
ATOM 779 O O . ILE A 1 94 ? 10.521 -0.756 -16.875 1.00 97.44 94 ILE A O 1
ATOM 783 N N . ALA A 1 95 ? 9.131 0.916 -16.301 1.00 97.31 95 ALA A N 1
ATOM 784 C CA . ALA A 1 95 ? 8.075 0.587 -17.254 1.00 97.31 95 ALA A CA 1
ATOM 785 C C . ALA A 1 95 ? 8.611 0.488 -18.689 1.00 97.31 95 ALA A C 1
ATOM 787 O O . ALA A 1 95 ? 8.385 -0.516 -19.363 1.00 97.31 95 ALA A O 1
ATOM 788 N N . ALA A 1 96 ? 9.411 1.473 -19.112 1.00 96.69 96 ALA A N 1
ATOM 789 C CA . ALA A 1 96 ? 10.039 1.486 -20.431 1.00 96.69 96 ALA A CA 1
ATOM 790 C C . ALA A 1 96 ? 11.026 0.323 -20.652 1.00 96.69 96 ALA A C 1
ATOM 792 O O . ALA A 1 96 ? 11.189 -0.145 -21.774 1.00 96.69 96 ALA A O 1
ATOM 793 N N . ARG A 1 97 ? 11.695 -0.154 -19.594 1.00 95.31 97 ARG A N 1
ATOM 794 C CA . ARG A 1 97 ? 12.670 -1.261 -19.671 1.00 95.31 97 ARG A CA 1
ATOM 795 C C . ARG A 1 97 ? 12.013 -2.636 -19.665 1.00 95.31 97 ARG A C 1
ATOM 797 O O . ARG A 1 97 ? 12.537 -3.557 -20.279 1.00 95.31 97 ARG A O 1
ATOM 804 N N . CYS A 1 98 ? 10.902 -2.766 -18.952 1.00 94.19 98 CYS A N 1
ATOM 805 C CA . CYS A 1 98 ? 10.161 -4.013 -18.800 1.00 94.19 98 CYS A CA 1
ATOM 806 C C . CYS A 1 98 ? 9.012 -4.152 -19.809 1.00 94.19 98 CYS A C 1
ATOM 808 O O . CYS A 1 98 ? 8.266 -5.121 -19.728 1.00 94.19 98 CYS A O 1
ATOM 810 N N . PHE A 1 99 ? 8.855 -3.198 -20.738 1.00 93.19 99 PHE A N 1
ATOM 811 C CA . PHE A 1 99 ? 7.739 -3.143 -21.690 1.00 93.19 99 PHE A CA 1
ATOM 812 C C . PHE A 1 99 ? 6.368 -3.240 -20.999 1.00 93.19 99 PHE A C 1
ATOM 814 O O . PHE A 1 99 ? 5.453 -3.908 -21.486 1.00 93.19 99 PHE A O 1
ATOM 821 N N . ALA A 1 100 ? 6.232 -2.581 -19.843 1.00 93.81 100 ALA A N 1
ATOM 822 C CA . ALA A 1 100 ? 4.968 -2.541 -19.121 1.00 93.81 100 ALA A CA 1
ATOM 823 C C . ALA A 1 100 ? 3.898 -1.852 -19.980 1.00 93.81 100 ALA A C 1
ATOM 825 O O . ALA A 1 100 ? 4.178 -0.883 -20.690 1.00 93.81 100 ALA A O 1
ATOM 826 N N . ARG A 1 101 ? 2.661 -2.347 -19.910 1.00 94.69 101 ARG A N 1
ATOM 827 C CA . ARG A 1 101 ? 1.542 -1.769 -20.663 1.00 94.69 101 ARG A CA 1
ATOM 828 C C . ARG A 1 101 ? 1.261 -0.352 -20.171 1.00 94.69 101 ARG A C 1
ATOM 830 O O . ARG A 1 101 ? 1.296 -0.096 -18.969 1.00 94.69 101 ARG A O 1
ATOM 837 N N . GLU A 1 102 ? 0.903 0.540 -21.090 1.00 94.56 102 GLU A N 1
ATOM 838 C CA . GLU A 1 102 ? 0.558 1.930 -20.767 1.00 94.56 102 GLU A CA 1
ATOM 839 C C . GLU A 1 102 ? -0.594 2.019 -19.755 1.00 94.56 102 GLU A C 1
ATOM 841 O O . GLU A 1 102 ? -0.533 2.816 -18.823 1.00 94.56 102 GLU A O 1
ATOM 846 N N . SER A 1 103 ? -1.590 1.133 -19.865 1.00 94.44 103 SER A N 1
ATOM 847 C CA . SER A 1 103 ? -2.683 1.023 -18.892 1.00 94.44 103 SER A CA 1
ATOM 848 C C . SER A 1 103 ? -2.183 0.717 -17.480 1.00 94.44 103 SER A C 1
ATOM 850 O O . SER A 1 103 ? -2.639 1.319 -16.513 1.00 94.44 103 SER A O 1
ATOM 852 N N . ASP A 1 104 ? -1.226 -0.203 -17.353 1.00 95.56 104 ASP A N 1
ATOM 853 C CA . ASP A 1 104 ? -0.701 -0.627 -16.055 1.00 95.56 104 ASP A CA 1
ATOM 854 C C . ASP A 1 104 ? 0.138 0.497 -15.439 1.00 95.56 104 ASP A C 1
ATOM 856 O O . ASP A 1 104 ? 0.028 0.774 -14.245 1.00 95.56 104 ASP A O 1
ATOM 860 N N . LEU A 1 105 ? 0.929 1.189 -16.266 1.00 96.81 105 LEU A N 1
ATOM 861 C CA . LEU A 1 105 ? 1.680 2.378 -15.872 1.00 96.81 105 LEU A CA 1
ATOM 862 C C . LEU A 1 105 ? 0.747 3.495 -15.382 1.00 96.81 105 LEU A C 1
ATOM 864 O O . LEU A 1 105 ? 0.979 4.053 -14.308 1.00 96.81 105 LEU A O 1
ATOM 868 N N . ALA A 1 106 ? -0.328 3.783 -16.121 1.00 95.94 106 ALA A N 1
ATOM 869 C CA . ALA A 1 106 ? -1.316 4.789 -15.745 1.00 95.94 106 ALA A CA 1
ATOM 870 C C . ALA A 1 106 ? -1.917 4.497 -14.361 1.00 95.94 106 ALA A C 1
ATOM 872 O O . ALA A 1 106 ? -1.896 5.370 -13.494 1.00 95.94 106 ALA A O 1
ATOM 873 N N . TYR A 1 107 ? -2.334 3.252 -14.101 1.00 95.50 107 TYR A N 1
ATOM 874 C CA . TYR A 1 107 ? -2.854 2.862 -12.786 1.00 95.50 107 TYR A CA 1
ATOM 875 C C . TYR A 1 107 ? -1.825 3.017 -11.661 1.00 95.50 107 TYR A C 1
ATOM 877 O O . TYR A 1 107 ? -2.166 3.480 -10.575 1.00 95.50 107 TYR A O 1
ATOM 885 N 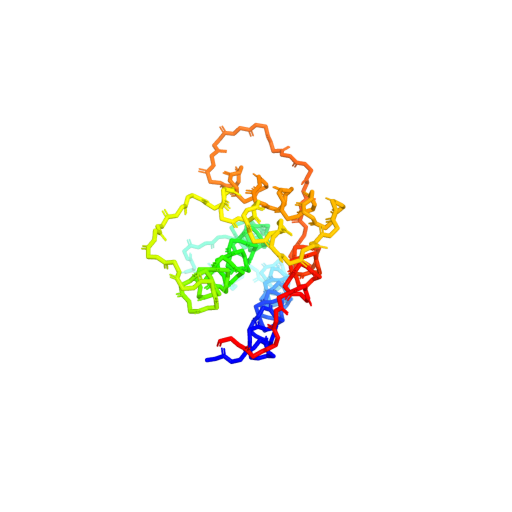N . VAL A 1 108 ? -0.551 2.680 -11.889 1.00 97.06 108 VAL A N 1
ATOM 886 C CA . VAL A 1 108 ? 0.499 2.912 -10.881 1.00 97.06 108 VAL A CA 1
ATOM 887 C C . VAL A 1 108 ? 0.651 4.403 -10.570 1.00 97.06 108 VAL A C 1
ATOM 889 O O . VAL A 1 108 ? 0.824 4.774 -9.404 1.00 97.06 108 VAL A O 1
ATOM 892 N N . HIS A 1 109 ? 0.560 5.272 -11.580 1.00 96.69 109 HIS A N 1
ATOM 893 C CA . HIS A 1 109 ? 0.578 6.714 -11.350 1.00 96.69 109 HIS A CA 1
ATOM 894 C C . HIS A 1 109 ? -0.661 7.204 -10.607 1.00 96.69 109 HIS A C 1
ATOM 896 O O . HIS A 1 109 ? -0.492 8.035 -9.719 1.00 96.69 109 HIS A O 1
ATOM 902 N N . GLU A 1 110 ? -1.851 6.667 -10.879 1.00 95.06 110 GLU A N 1
ATOM 903 C CA . GLU A 1 110 ? -3.058 6.983 -10.104 1.00 95.06 110 GLU A CA 1
ATOM 904 C C . GLU A 1 110 ? -2.865 6.665 -8.615 1.00 95.06 110 GLU A C 1
ATOM 906 O O . GLU A 1 110 ? -3.112 7.526 -7.771 1.00 95.06 110 GLU A O 1
ATOM 911 N N . VAL A 1 111 ? -2.325 5.485 -8.276 1.00 95.31 111 VAL A N 1
ATOM 912 C CA . VAL A 1 111 ? -2.009 5.140 -6.875 1.00 95.31 111 VAL A CA 1
ATOM 913 C C . VAL A 1 111 ? -0.975 6.093 -6.282 1.00 95.31 111 VAL A C 1
ATOM 915 O O . VAL A 1 111 ? -1.115 6.522 -5.136 1.00 95.31 111 VAL A O 1
ATOM 918 N N . ARG A 1 112 ? 0.066 6.446 -7.048 1.00 95.44 112 ARG A N 1
ATOM 919 C CA . ARG A 1 112 ? 1.095 7.393 -6.600 1.00 95.44 112 ARG A CA 1
ATOM 920 C C . ARG A 1 112 ? 0.493 8.762 -6.288 1.00 95.44 112 ARG A C 1
ATOM 922 O O . ARG A 1 112 ? 0.828 9.328 -5.252 1.00 95.44 112 ARG A O 1
ATOM 929 N N . GLU A 1 113 ? -0.353 9.295 -7.167 1.00 93.25 113 GLU A N 1
ATOM 930 C CA . GLU A 1 113 ? -0.979 10.603 -6.957 1.00 93.25 113 GLU A CA 1
ATOM 931 C C . GLU A 1 113 ? -1.999 10.572 -5.823 1.00 93.25 113 GLU A C 1
ATOM 933 O O . GLU A 1 113 ? -1.998 11.489 -5.005 1.00 93.25 113 GLU A O 1
ATOM 938 N N . TYR A 1 114 ? -2.793 9.502 -5.697 1.00 92.44 114 TYR A N 1
ATOM 939 C CA . TYR A 1 114 ? -3.664 9.326 -4.534 1.00 92.44 114 TYR A CA 1
ATOM 940 C C . TYR A 1 114 ? -2.842 9.329 -3.244 1.00 92.44 114 TYR A C 1
ATOM 942 O O . TYR A 1 114 ? -3.107 10.133 -2.356 1.00 92.44 114 TYR A O 1
ATOM 950 N N . ARG A 1 115 ? -1.755 8.548 -3.169 1.00 92.31 115 ARG A N 1
ATOM 951 C CA . ARG A 1 115 ? -0.850 8.565 -2.009 1.00 92.31 115 ARG A CA 1
ATOM 952 C C . ARG A 1 115 ? -0.292 9.957 -1.724 1.00 92.31 115 ARG A C 1
ATOM 954 O O . ARG A 1 115 ? -0.219 10.344 -0.565 1.00 92.31 115 ARG A O 1
ATOM 961 N N . ASN A 1 116 ? 0.131 10.697 -2.748 1.00 90.94 116 ASN A N 1
ATOM 962 C CA . ASN A 1 116 ? 0.633 12.060 -2.564 1.00 90.94 116 ASN A CA 1
ATOM 963 C C . ASN A 1 116 ? -0.463 12.980 -2.006 1.00 90.94 116 ASN A C 1
ATOM 965 O O . ASN A 1 116 ? -0.182 13.775 -1.119 1.00 90.94 116 ASN A O 1
ATOM 969 N N . SER A 1 117 ? -1.707 12.836 -2.472 1.00 89.94 117 SER A N 1
ATOM 970 C CA . SER A 1 117 ? -2.846 13.617 -1.976 1.00 89.94 117 SER A CA 1
ATOM 971 C C . SER A 1 117 ? -3.213 13.307 -0.522 1.00 89.94 117 SER A C 1
ATOM 973 O O . SER A 1 117 ? -3.648 14.198 0.191 1.00 89.94 117 SER A O 1
ATOM 975 N N . LEU A 1 118 ? -2.960 12.085 -0.038 1.00 86.69 118 LEU A N 1
ATOM 976 C CA . LEU A 1 118 ? -3.144 11.754 1.382 1.00 86.69 118 LEU A CA 1
ATOM 977 C C . LEU A 1 118 ? -2.177 12.519 2.298 1.00 86.69 118 LEU A C 1
ATOM 979 O O . LEU A 1 118 ? -2.425 12.655 3.490 1.00 86.69 118 LEU A O 1
ATOM 983 N N . LEU A 1 119 ? -1.053 12.984 1.748 1.00 77.25 119 LEU A N 1
ATOM 984 C CA . LEU A 1 119 ? 0.006 13.678 2.481 1.00 77.25 119 LEU A CA 1
ATOM 985 C C . LEU A 1 119 ? -0.018 15.199 2.268 1.00 77.25 119 LEU A C 1
ATOM 987 O O . LEU A 1 119 ? 0.750 15.916 2.911 1.00 77.25 119 LEU A O 1
ATOM 991 N N . HIS A 1 120 ? -0.853 15.697 1.355 1.00 74.94 120 HIS A N 1
ATOM 992 C CA . HIS A 1 120 ? -0.888 17.098 0.949 1.00 74.94 120 HIS A CA 1
ATOM 993 C C . HIS A 1 120 ? -2.335 17.594 0.898 1.00 74.94 120 HIS A C 1
ATOM 995 O O . HIS A 1 120 ? -3.160 17.017 0.198 1.00 74.94 120 HIS A O 1
ATOM 1001 N N . GLU A 1 121 ? -2.640 18.691 1.596 1.00 56.69 121 GLU A N 1
ATOM 1002 C CA . GLU A 1 121 ? -3.964 19.323 1.543 1.00 56.69 121 GLU A CA 1
ATOM 1003 C C . GLU A 1 121 ? -4.268 19.790 0.106 1.00 56.69 121 GLU A C 1
ATOM 1005 O O . GLU A 1 121 ? -3.617 20.691 -0.425 1.00 56.69 121 GLU A O 1
ATOM 1010 N N . GLY A 1 122 ? -5.231 19.149 -0.562 1.00 61.66 122 GLY A N 1
ATOM 1011 C CA . GLY A 1 122 ? -5.588 19.445 -1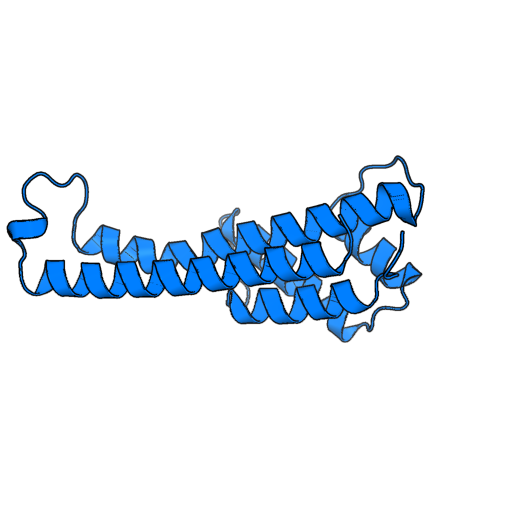.950 1.00 61.66 122 GLY A CA 1
ATOM 1012 C C . GLY A 1 122 ? -6.819 18.677 -2.436 1.00 61.66 122 GLY A C 1
ATOM 1013 O O . GLY A 1 122 ? -7.425 17.909 -1.691 1.00 61.66 122 GLY A O 1
ATOM 1014 N N . ASN A 1 123 ? -7.200 18.885 -3.702 1.00 59.88 123 ASN A N 1
ATOM 1015 C CA . ASN A 1 123 ? -8.292 18.134 -4.329 1.00 59.88 123 ASN A CA 1
ATOM 1016 C C . ASN A 1 123 ? -7.940 16.644 -4.369 1.00 59.88 123 ASN A C 1
ATOM 1018 O O . ASN A 1 123 ? -7.032 16.236 -5.097 1.00 59.88 123 ASN A O 1
ATOM 1022 N N . LEU A 1 124 ? -8.677 15.847 -3.596 1.00 62.22 124 LEU A N 1
ATOM 1023 C CA . LEU A 1 124 ? -8.496 14.405 -3.555 1.00 62.22 124 LEU A CA 1
ATOM 1024 C C . LEU A 1 124 ? -8.860 13.821 -4.932 1.00 62.22 124 LEU A C 1
ATOM 1026 O O . LEU A 1 124 ? -9.988 14.016 -5.401 1.00 62.22 124 LEU A O 1
ATOM 1030 N N . PRO A 1 125 ? -7.936 13.110 -5.602 1.00 71.44 125 PRO A N 1
ATOM 1031 C CA . PRO A 1 125 ? -8.279 12.323 -6.772 1.00 71.44 125 PRO A CA 1
ATOM 1032 C C . PRO A 1 125 ? -9.283 11.230 -6.377 1.00 71.44 125 PRO A C 1
ATOM 1034 O O . PRO A 1 125 ? -9.601 11.028 -5.202 1.00 71.44 125 PRO A O 1
ATOM 1037 N N . ARG A 1 126 ? -9.801 10.501 -7.372 1.00 80.44 126 ARG A N 1
ATOM 1038 C CA . ARG A 1 126 ? -10.685 9.351 -7.139 1.00 80.44 126 ARG A CA 1
ATOM 1039 C C . ARG A 1 126 ? -10.115 8.466 -6.022 1.00 80.44 126 ARG A C 1
ATOM 1041 O O . ARG A 1 126 ? -8.961 8.058 -6.103 1.00 80.44 126 ARG A O 1
ATOM 1048 N N . ARG A 1 127 ? -10.941 8.141 -5.018 1.00 87.56 127 ARG A N 1
ATOM 1049 C CA . ARG A 1 127 ? -10.548 7.248 -3.920 1.00 87.56 127 ARG A CA 1
ATOM 1050 C C . ARG A 1 127 ? -10.094 5.896 -4.466 1.00 87.56 127 ARG A C 1
ATOM 1052 O O . ARG A 1 127 ? -10.826 5.269 -5.237 1.00 87.56 127 ARG A O 1
ATOM 1059 N N . ILE A 1 128 ? -8.912 5.465 -4.035 1.00 92.25 128 ILE A N 1
ATOM 1060 C CA . ILE A 1 128 ? -8.324 4.167 -4.366 1.00 92.25 128 ILE A CA 1
ATOM 1061 C C . ILE A 1 128 ? -8.338 3.303 -3.111 1.00 92.25 128 ILE A C 1
ATOM 1063 O O . ILE A 1 128 ? -7.845 3.716 -2.065 1.00 92.25 128 ILE A O 1
ATOM 1067 N N . THR A 1 129 ? -8.892 2.097 -3.217 1.00 93.81 129 THR A N 1
ATOM 1068 C CA . THR A 1 129 ? -8.907 1.147 -2.100 1.00 93.81 129 THR A CA 1
ATOM 1069 C C . THR A 1 129 ? -7.581 0.405 -1.968 1.00 93.81 129 THR A C 1
ATOM 1071 O O . THR A 1 129 ? -6.834 0.245 -2.940 1.00 93.81 129 THR A O 1
ATOM 1074 N N . VAL A 1 130 ? -7.309 -0.140 -0.780 1.00 95.56 130 VAL A N 1
ATOM 1075 C CA . VAL A 1 130 ? -6.143 -1.015 -0.539 1.00 95.56 130 VAL A CA 1
ATOM 1076 C C . VAL A 1 130 ? -6.113 -2.198 -1.516 1.00 95.56 130 VAL A C 1
ATOM 1078 O O . VAL A 1 130 ? -5.062 -2.517 -2.076 1.00 95.56 130 VAL A O 1
ATOM 1081 N N . GLN A 1 131 ? -7.271 -2.804 -1.791 1.00 95.75 131 GLN A N 1
ATOM 1082 C CA . GLN A 1 131 ? -7.399 -3.918 -2.734 1.00 95.75 131 GLN A CA 1
ATOM 1083 C C . GLN A 1 131 ? -7.064 -3.502 -4.176 1.00 95.75 131 GLN A C 1
ATOM 1085 O O . GLN A 1 131 ? -6.364 -4.230 -4.888 1.00 95.75 131 GLN A O 1
ATOM 1090 N N . GLN A 1 132 ? -7.546 -2.332 -4.614 1.00 96.19 132 GLN A N 1
ATOM 1091 C CA . GLN A 1 132 ? -7.247 -1.786 -5.941 1.00 96.19 132 GLN A CA 1
ATOM 1092 C C . GLN A 1 132 ? -5.753 -1.502 -6.085 1.00 96.19 132 GLN A C 1
ATOM 1094 O O . GLN A 1 132 ? -5.137 -1.992 -7.034 1.00 96.19 132 GLN A O 1
ATOM 1099 N N . ALA A 1 133 ? -5.167 -0.802 -5.106 1.00 96.50 133 ALA A N 1
ATOM 1100 C CA . ALA A 1 133 ? -3.741 -0.504 -5.068 1.00 96.50 133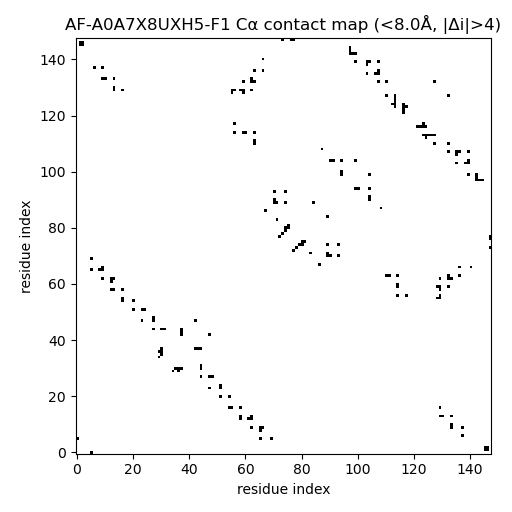 ALA A CA 1
ATOM 1101 C C . ALA A 1 133 ? -2.904 -1.789 -5.113 1.00 96.50 133 ALA A C 1
ATOM 1103 O O . ALA A 1 133 ? -2.007 -1.919 -5.944 1.00 96.50 133 ALA A O 1
ATOM 1104 N N . ARG A 1 134 ? -3.226 -2.788 -4.283 1.00 97.00 134 ARG A N 1
ATOM 1105 C CA . ARG A 1 134 ? -2.547 -4.088 -4.316 1.00 97.00 134 ARG A CA 1
ATOM 1106 C C . ARG A 1 13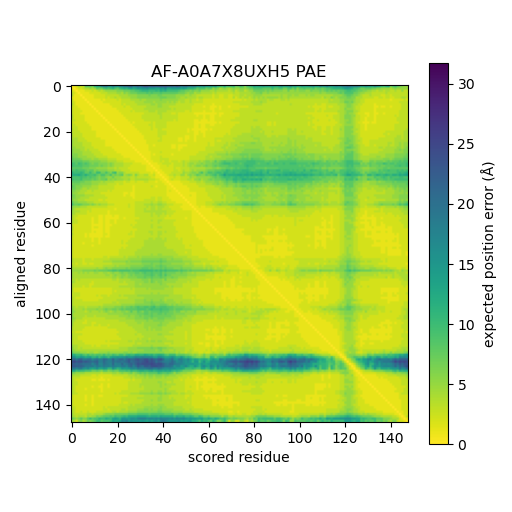4 ? -2.615 -4.711 -5.707 1.00 97.00 134 ARG A C 1
ATOM 1108 O O . ARG A 1 134 ? -1.595 -5.153 -6.231 1.00 97.00 134 ARG A O 1
ATOM 1115 N N . SER A 1 135 ? -3.810 -4.781 -6.291 1.00 96.88 135 SER A N 1
ATOM 1116 C CA . SER A 1 135 ? -4.017 -5.439 -7.578 1.00 96.88 135 SER A CA 1
ATOM 1117 C C . SER A 1 135 ? -3.178 -4.793 -8.679 1.00 96.88 135 SER A C 1
ATOM 1119 O O . SER A 1 135 ? -2.407 -5.491 -9.335 1.00 96.88 135 SER A O 1
ATOM 1121 N N . CYS A 1 136 ? -3.266 -3.472 -8.858 1.00 96.12 136 CYS A N 1
ATOM 1122 C CA . CYS A 1 136 ? -2.554 -2.790 -9.939 1.00 96.12 136 CYS A CA 1
ATOM 1123 C C . CYS A 1 136 ? -1.033 -2.769 -9.727 1.00 96.12 136 CYS A C 1
ATOM 1125 O O . CYS A 1 136 ? -0.282 -3.000 -10.674 1.00 96.12 136 CYS A O 1
ATOM 1127 N N . LEU A 1 137 ? -0.560 -2.574 -8.491 1.00 97.44 137 LEU A N 1
ATOM 1128 C CA . LEU A 1 137 ? 0.873 -2.583 -8.192 1.00 97.44 137 LEU A CA 1
ATOM 1129 C C . LEU A 1 137 ? 1.465 -3.979 -8.405 1.00 97.44 137 LEU A C 1
ATOM 1131 O O . LEU A 1 137 ? 2.546 -4.101 -8.976 1.00 97.44 137 LEU A O 1
ATOM 1135 N N . CYS A 1 138 ? 0.750 -5.042 -8.023 1.00 96.75 138 CYS A N 1
ATOM 1136 C CA . CYS A 1 138 ? 1.196 -6.404 -8.297 1.00 96.75 138 CYS A CA 1
ATOM 1137 C C . CYS A 1 138 ? 1.207 -6.727 -9.799 1.00 96.75 138 CYS A C 1
ATOM 1139 O O . CYS A 1 138 ? 2.127 -7.396 -10.267 1.00 96.75 138 CYS A O 1
ATOM 1141 N N . VAL A 1 139 ? 0.226 -6.242 -10.567 1.00 96.88 139 VAL A N 1
ATOM 1142 C CA . VAL A 1 139 ? 0.243 -6.375 -12.033 1.00 96.88 139 VAL A CA 1
ATOM 1143 C C . VAL A 1 139 ? 1.483 -5.696 -12.609 1.00 96.88 139 VAL A C 1
ATOM 1145 O O . VAL A 1 139 ? 2.211 -6.327 -13.371 1.00 96.88 139 VAL A O 1
ATOM 1148 N N . PHE A 1 140 ? 1.807 -4.475 -12.179 1.00 97.00 140 PHE A N 1
ATOM 1149 C CA . PHE A 1 140 ? 3.026 -3.802 -12.627 1.00 97.00 140 PHE A CA 1
ATOM 1150 C C . PHE A 1 140 ? 4.294 -4.586 -12.267 1.00 97.00 140 PHE A C 1
ATOM 1152 O O . PHE A 1 140 ? 5.169 -4.786 -13.108 1.00 97.00 140 PHE A O 1
ATOM 1159 N N . LEU A 1 141 ? 4.384 -5.078 -11.026 1.00 95.94 141 LEU A N 1
ATOM 1160 C CA . LEU A 1 141 ? 5.519 -5.881 -10.569 1.00 95.94 141 LEU A CA 1
ATOM 1161 C C . LEU A 1 141 ? 5.680 -7.194 -11.347 1.00 95.94 141 LEU A C 1
ATOM 1163 O O . LEU A 1 141 ? 6.787 -7.718 -11.414 1.00 95.94 141 LEU A O 1
ATOM 1167 N N . SER A 1 142 ? 4.613 -7.719 -11.956 1.00 95.38 142 SER A N 1
ATOM 1168 C CA . SER A 1 142 ? 4.685 -8.940 -12.768 1.00 95.38 142 SER A CA 1
ATOM 1169 C C . SER A 1 142 ? 5.474 -8.769 -1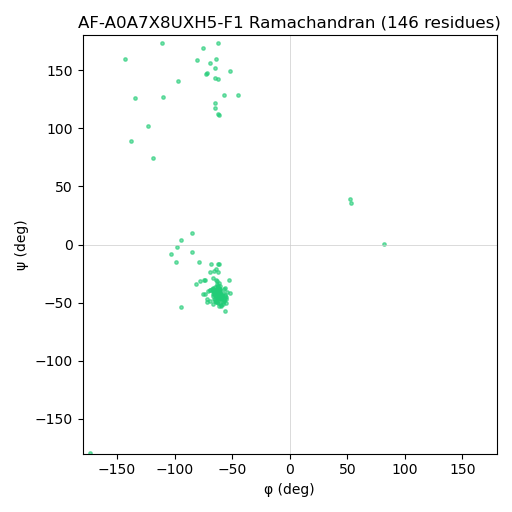4.072 1.00 95.38 142 SER A C 1
ATOM 1171 O O . SER A 1 142 ? 5.915 -9.768 -14.638 1.00 95.38 142 SER A O 1
ATOM 1173 N N . HIS A 1 143 ? 5.705 -7.523 -14.507 1.00 94.44 143 HIS A N 1
ATOM 1174 C CA . HIS A 1 143 ? 6.555 -7.201 -15.660 1.00 94.44 143 HIS A CA 1
ATOM 1175 C C . HIS A 1 143 ? 8.053 -7.243 -15.330 1.00 94.44 143 HIS A C 1
ATOM 1177 O O . HIS A 1 143 ? 8.885 -7.245 -16.238 1.00 94.44 143 HIS A O 1
ATOM 1183 N N . LEU A 1 144 ? 8.430 -7.253 -14.046 1.00 93.75 144 LEU A N 1
ATOM 1184 C CA . LEU A 1 144 ? 9.836 -7.338 -13.659 1.00 93.75 144 LEU A CA 1
ATOM 1185 C C . LEU A 1 144 ? 10.373 -8.754 -13.936 1.00 93.75 144 LEU A C 1
ATOM 1187 O O . LEU A 1 144 ? 9.637 -9.737 -13.792 1.00 93.75 144 LEU A O 1
ATOM 1191 N N . PRO A 1 145 ? 11.669 -8.890 -14.280 1.00 91.12 145 PRO A N 1
ATOM 1192 C CA . PRO A 1 145 ? 12.334 -10.190 -14.298 1.00 91.12 145 PRO A CA 1
ATOM 1193 C C . PRO A 1 145 ? 12.124 -10.920 -12.966 1.00 91.12 145 PRO A C 1
ATOM 1195 O O . PRO A 1 145 ? 12.003 -10.277 -11.933 1.00 91.12 145 PRO A O 1
ATOM 1198 N N . ARG A 1 146 ? 12.075 -12.255 -12.948 1.00 86.31 146 ARG A N 1
ATOM 1199 C CA . ARG A 1 146 ? 11.878 -12.992 -11.681 1.00 86.31 146 ARG A CA 1
ATOM 1200 C C . ARG A 1 146 ? 13.149 -13.091 -10.844 1.00 86.31 146 ARG A C 1
ATOM 1202 O O . ARG A 1 146 ? 13.072 -13.069 -9.616 1.00 86.31 146 ARG A O 1
ATOM 1209 N N . ASP A 1 147 ? 14.284 -13.131 -11.531 1.00 80.44 147 ASP A N 1
ATOM 1210 C CA . ASP A 1 147 ? 15.610 -13.321 -10.962 1.00 80.44 147 ASP A CA 1
ATOM 1211 C C . ASP A 1 147 ? 16.491 -12.135 -11.381 1.00 80.44 147 ASP A C 1
ATOM 1213 O O . ASP A 1 147 ? 16.925 -12.049 -12.533 1.00 80.44 147 ASP A O 1
ATOM 1217 N N . TRP A 1 148 ? 16.706 -11.183 -10.467 1.00 89.38 148 TRP A N 1
ATOM 1218 C CA . TRP A 1 148 ? 17.599 -10.034 -10.661 1.00 89.38 148 TRP A CA 1
ATOM 1219 C C . TRP A 1 148 ? 18.526 -9.802 -9.467 1.00 89.38 148 TRP A C 1
ATOM 1221 O O . TRP A 1 148 ? 18.190 -10.235 -8.340 1.00 89.38 148 TRP A O 1
#